Protein AF-A0A936SW55-F1 (afdb_monomer_lite)

Secondary structure (DSSP, 8-state):
-GGGT------TT-HHHHHHHHHHHHHS-HHHHHHHHHHHHHHHHHH-SHHHHHHHHHHHHHHHHHHHTT-----------

Structure (mmCIF, N/CA/C/O backbone):
data_AF-A0A936SW55-F1
#
_entry.id   AF-A0A936SW55-F1
#
loop_
_atom_site.group_PDB
_atom_site.id
_atom_site.type_symbol
_atom_site.label_atom_id
_atom_site.label_alt_id
_atom_site.label_comp_id
_atom_site.label_asym_id
_atom_site.la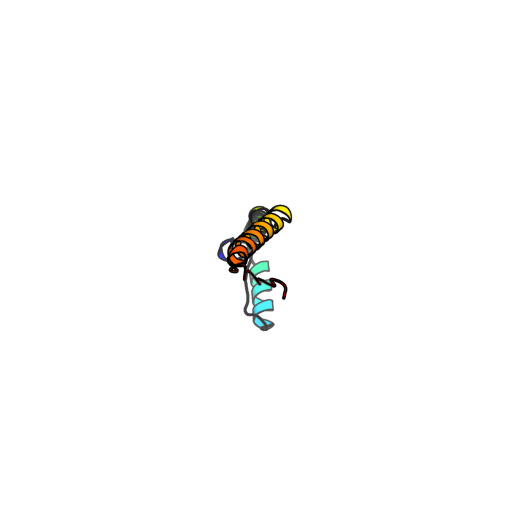bel_entity_id
_atom_site.label_seq_id
_atom_site.pdbx_PDB_ins_code
_atom_site.Cartn_x
_atom_site.Cartn_y
_atom_site.Cartn_z
_atom_site.occupancy
_atom_site.B_iso_or_equiv
_atom_site.auth_seq_id
_atom_site.auth_comp_id
_atom_site.auth_asym_id
_atom_site.auth_atom_id
_atom_site.pdbx_PDB_model_num
ATOM 1 N N . MET A 1 1 ? -4.005 -5.392 -1.939 1.00 54.94 1 MET A N 1
ATOM 2 C CA . MET A 1 1 ? -3.261 -4.969 -3.151 1.00 54.94 1 MET A CA 1
ATOM 3 C C . MET A 1 1 ? -3.590 -5.798 -4.389 1.00 54.94 1 MET A C 1
ATOM 5 O O . MET A 1 1 ? -4.120 -5.205 -5.315 1.00 54.94 1 MET A O 1
ATOM 9 N N . ARG A 1 2 ? -3.355 -7.126 -4.422 1.00 59.97 2 ARG A N 1
ATOM 10 C CA . ARG A 1 2 ? -3.655 -7.953 -5.618 1.00 59.97 2 ARG A CA 1
ATOM 11 C C . ARG A 1 2 ? -5.121 -7.864 -6.068 1.00 59.97 2 ARG A C 1
ATOM 13 O O . ARG A 1 2 ? -5.374 -7.586 -7.230 1.00 59.97 2 ARG A O 1
ATOM 20 N N . ALA A 1 3 ? -6.066 -7.984 -5.134 1.00 67.56 3 ALA A N 1
ATOM 21 C CA . ALA A 1 3 ? -7.500 -7.880 -5.432 1.00 67.56 3 ALA A CA 1
ATOM 22 C C . ALA A 1 3 ? -7.946 -6.489 -5.927 1.00 67.56 3 ALA A C 1
ATOM 24 O O . ALA A 1 3 ? -8.960 -6.378 -6.598 1.00 67.56 3 ALA A O 1
ATOM 25 N N . ALA A 1 4 ? -7.186 -5.434 -5.614 1.00 77.31 4 ALA A N 1
ATOM 26 C CA . ALA A 1 4 ? -7.506 -4.066 -6.017 1.00 77.31 4 ALA A CA 1
ATOM 27 C C . ALA A 1 4 ? -6.868 -3.672 -7.360 1.00 77.31 4 ALA A C 1
ATOM 29 O O . ALA A 1 4 ? -7.049 -2.543 -7.793 1.00 77.31 4 ALA A O 1
ATOM 30 N N . GLY A 1 5 ? -6.059 -4.540 -7.987 1.00 87.94 5 GLY A N 1
ATOM 31 C CA . GLY A 1 5 ? -5.345 -4.202 -9.227 1.00 87.94 5 GLY A CA 1
ATOM 32 C C . GLY A 1 5 ? -4.367 -3.027 -9.091 1.00 87.94 5 GLY A C 1
ATOM 33 O O . GLY A 1 5 ? -4.002 -2.411 -10.082 1.00 87.94 5 GLY A O 1
ATOM 34 N N . ALA A 1 6 ? -3.955 -2.698 -7.864 1.00 92.56 6 ALA A N 1
ATOM 35 C CA . ALA A 1 6 ? -3.248 -1.460 -7.532 1.00 92.56 6 ALA A CA 1
ATOM 36 C C . ALA A 1 6 ? -1.712 -1.556 -7.610 1.00 92.56 6 ALA A C 1
ATOM 38 O O . ALA A 1 6 ? -1.014 -0.633 -7.199 1.00 92.56 6 ALA A O 1
ATOM 39 N N . GLY A 1 7 ? -1.165 -2.696 -8.038 1.00 92.12 7 GLY A N 1
ATOM 40 C CA . GLY A 1 7 ? 0.270 -2.953 -7.951 1.00 92.12 7 GLY A CA 1
ATOM 41 C C . GLY A 1 7 ? 0.652 -4.413 -8.177 1.00 92.12 7 GLY A C 1
ATOM 42 O O . GLY A 1 7 ? -0.201 -5.284 -8.353 1.00 92.12 7 GLY A O 1
ATOM 43 N N . VAL A 1 8 ? 1.956 -4.669 -8.113 1.00 94.00 8 VAL A N 1
ATOM 44 C CA . VAL A 1 8 ? 2.569 -6.005 -8.138 1.00 94.00 8 VAL A CA 1
ATOM 45 C C . VAL A 1 8 ? 3.202 -6.322 -6.782 1.00 94.00 8 VAL A C 1
ATOM 47 O O . VAL A 1 8 ? 3.494 -5.422 -6.000 1.00 94.00 8 VAL A O 1
ATOM 50 N N . VAL A 1 9 ? 3.400 -7.608 -6.489 1.00 93.44 9 VAL A N 1
ATOM 51 C CA . VAL A 1 9 ? 3.996 -8.083 -5.228 1.00 93.44 9 VAL A CA 1
ATOM 52 C C . VAL A 1 9 ? 5.067 -9.115 -5.551 1.00 93.44 9 VAL A C 1
ATOM 54 O O . VAL A 1 9 ? 4.788 -10.052 -6.301 1.00 93.44 9 VAL A O 1
ATOM 57 N N . 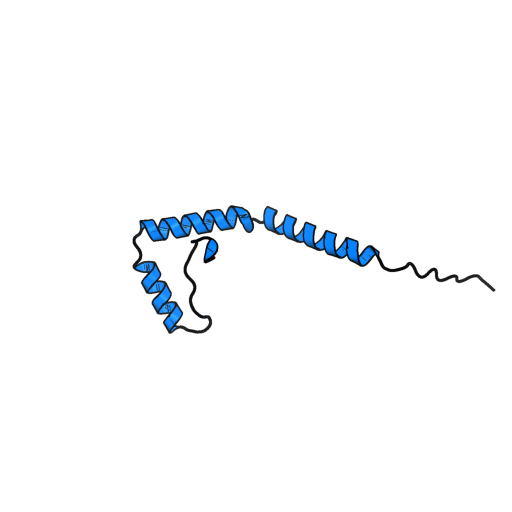CYS A 1 10 ? 6.247 -8.967 -4.953 1.00 94.50 10 CYS A N 1
ATOM 58 C CA . CYS A 1 10 ? 7.332 -9.943 -5.001 1.00 94.50 10 CYS A CA 1
ATOM 59 C C . CYS A 1 10 ? 7.468 -10.694 -3.669 1.00 94.50 10 CYS A C 1
ATOM 61 O O . CYS A 1 10 ? 6.836 -10.327 -2.676 1.00 94.50 10 CYS A O 1
ATOM 63 N N . ALA A 1 11 ? 8.283 -11.750 -3.654 1.00 94.31 11 ALA A N 1
ATOM 64 C CA . ALA A 1 11 ? 8.641 -12.427 -2.414 1.00 94.31 11 ALA A CA 1
ATOM 65 C C . ALA A 1 11 ? 9.394 -11.461 -1.475 1.00 94.31 11 ALA A C 1
ATOM 67 O O . ALA A 1 11 ? 10.185 -10.644 -1.964 1.00 94.31 11 ALA A O 1
ATOM 68 N N . PRO A 1 12 ? 9.140 -11.519 -0.156 1.00 95.69 12 PRO A N 1
ATOM 69 C CA . PRO A 1 12 ? 9.933 -10.773 0.812 1.00 95.69 12 PRO A CA 1
ATOM 70 C C . PRO A 1 12 ? 11.378 -11.286 0.814 1.00 95.69 12 PRO A C 1
ATOM 72 O O . PRO A 1 12 ? 11.619 -12.450 0.509 1.00 95.69 12 PRO A O 1
ATOM 75 N N . GLU A 1 13 ? 12.321 -10.403 1.150 1.00 96.25 13 GLU A N 1
ATOM 76 C CA . GLU A 1 13 ? 13.744 -10.740 1.355 1.00 96.25 13 GLU A CA 1
ATOM 77 C C . GLU A 1 13 ? 14.460 -11.373 0.145 1.00 96.25 13 GLU A C 1
ATOM 79 O O . GLU A 1 13 ? 15.554 -11.914 0.277 1.00 96.25 13 GLU A O 1
ATOM 84 N N . ASP A 1 14 ? 13.896 -11.239 -1.059 1.00 97.81 14 ASP A N 1
ATOM 85 C CA . ASP A 1 14 ? 14.524 -11.659 -2.314 1.00 97.81 14 ASP A CA 1
ATOM 86 C C . ASP A 1 14 ? 14.845 -10.428 -3.189 1.00 97.81 14 ASP A C 1
ATOM 88 O O . ASP A 1 14 ? 13.976 -9.919 -3.916 1.00 97.81 14 ASP A O 1
ATOM 92 N N . PRO A 1 15 ? 16.104 -9.941 -3.172 1.00 97.19 15 PRO A N 1
ATOM 93 C CA . PRO A 1 15 ? 16.529 -8.812 -3.997 1.00 97.19 15 PRO A CA 1
ATOM 94 C C . PRO A 1 15 ? 16.371 -9.070 -5.499 1.00 97.19 15 PRO A C 1
ATOM 96 O O . PRO A 1 15 ? 16.063 -8.154 -6.267 1.00 97.19 15 PRO A O 1
ATOM 99 N N . ALA A 1 16 ? 16.556 -10.316 -5.941 1.00 98.00 16 ALA A N 1
ATOM 100 C CA . ALA A 1 16 ? 16.440 -10.673 -7.345 1.00 98.00 16 ALA A CA 1
ATOM 101 C C . ALA A 1 16 ? 14.969 -10.659 -7.791 1.00 98.00 16 ALA A C 1
ATOM 103 O O . ALA A 1 16 ? 14.663 -10.154 -8.877 1.00 98.00 16 ALA A O 1
ATOM 104 N N . ALA A 1 17 ? 14.044 -11.147 -6.957 1.00 97.44 17 ALA A N 1
ATOM 105 C CA . ALA A 1 17 ? 12.609 -11.036 -7.213 1.00 97.44 17 ALA A CA 1
ATOM 106 C C . ALA A 1 17 ? 12.140 -9.583 -7.229 1.00 97.44 17 ALA A C 1
ATOM 108 O O . ALA A 1 17 ? 11.369 -9.222 -8.123 1.00 97.44 17 ALA A O 1
ATOM 109 N N . LEU A 1 18 ? 12.622 -8.739 -6.313 1.00 97.56 18 LEU A N 1
ATOM 110 C CA . LEU A 1 18 ? 12.312 -7.310 -6.320 1.00 97.56 18 LEU A CA 1
ATOM 111 C C . LEU A 1 18 ? 12.766 -6.657 -7.633 1.00 97.56 18 LEU A C 1
ATOM 113 O O . LEU A 1 18 ? 11.964 -6.025 -8.323 1.00 97.56 18 LEU A O 1
ATOM 117 N N . ALA A 1 19 ? 14.022 -6.877 -8.029 1.00 98.06 19 ALA A N 1
ATOM 118 C CA . ALA A 1 19 ? 14.578 -6.302 -9.250 1.00 98.06 19 ALA A CA 1
ATOM 119 C C . ALA A 1 19 ? 13.826 -6.762 -10.511 1.00 98.06 19 ALA A C 1
ATOM 121 O O . ALA A 1 19 ? 13.521 -5.946 -11.383 1.00 98.06 19 ALA A O 1
ATOM 122 N N . ARG A 1 20 ? 13.484 -8.055 -10.620 1.00 98.06 20 ARG A N 1
ATOM 123 C CA . ARG A 1 20 ? 12.653 -8.566 -11.727 1.00 98.06 20 ARG A CA 1
ATOM 124 C C . ARG A 1 20 ? 11.266 -7.927 -11.735 1.00 98.06 20 ARG A C 1
ATOM 126 O O . ARG A 1 20 ? 10.794 -7.528 -12.793 1.00 98.06 20 ARG A O 1
ATOM 133 N N . THR A 1 21 ? 10.644 -7.790 -10.568 1.00 97.19 21 THR A N 1
ATOM 134 C CA . THR A 1 21 ? 9.289 -7.240 -10.424 1.00 97.19 21 THR A CA 1
ATOM 135 C C . THR A 1 21 ? 9.228 -5.767 -10.822 1.00 97.19 21 THR A C 1
ATOM 137 O O . THR A 1 21 ? 8.330 -5.377 -11.563 1.00 97.19 21 THR A O 1
ATOM 140 N N . ILE A 1 22 ? 10.208 -4.958 -10.408 1.00 96.56 22 ILE A N 1
ATOM 141 C CA . ILE A 1 22 ? 10.297 -3.544 -10.800 1.00 96.56 22 ILE A CA 1
ATOM 142 C C . ILE A 1 22 ? 10.507 -3.412 -12.313 1.00 96.56 22 ILE A C 1
ATOM 144 O O . ILE A 1 22 ? 9.818 -2.622 -12.956 1.00 96.56 22 ILE A O 1
ATOM 148 N N . ARG A 1 23 ? 11.413 -4.206 -12.904 1.00 98.06 23 ARG A N 1
ATOM 149 C CA . ARG A 1 23 ? 11.639 -4.193 -14.361 1.00 98.06 23 ARG A CA 1
ATOM 150 C C . ARG A 1 23 ? 10.386 -4.600 -15.135 1.00 98.06 23 ARG A C 1
ATOM 152 O O . ARG A 1 23 ? 10.046 -3.943 -16.111 1.00 98.06 23 ARG A O 1
ATOM 159 N N . ALA A 1 24 ? 9.683 -5.636 -14.679 1.00 96.50 24 ALA A N 1
ATOM 160 C CA . ALA A 1 24 ? 8.430 -6.072 -15.286 1.00 96.50 24 ALA A CA 1
ATOM 161 C C . ALA A 1 24 ? 7.350 -4.982 -15.203 1.00 96.50 24 ALA A C 1
ATOM 163 O O . ALA A 1 24 ? 6.696 -4.701 -16.201 1.00 96.50 24 ALA A O 1
ATOM 164 N N . LEU A 1 25 ? 7.210 -4.318 -14.049 1.00 96.12 25 LEU A N 1
ATOM 165 C CA . LEU A 1 25 ? 6.280 -3.201 -13.873 1.00 96.12 25 LEU A CA 1
ATOM 166 C C . LEU A 1 25 ? 6.613 -2.027 -14.806 1.00 96.12 25 LEU A C 1
ATOM 168 O O . LEU A 1 25 ? 5.715 -1.464 -15.425 1.00 96.12 25 LEU A O 1
ATOM 172 N N . ALA A 1 26 ? 7.893 -1.671 -14.934 1.00 96.81 26 ALA A N 1
ATOM 173 C CA . ALA A 1 26 ? 8.344 -0.596 -15.817 1.00 96.81 26 ALA A CA 1
ATOM 174 C C . ALA A 1 26 ? 8.120 -0.920 -17.305 1.00 96.81 26 ALA A C 1
ATOM 176 O O . ALA A 1 26 ? 7.827 -0.018 -18.087 1.00 96.81 26 ALA A O 1
ATOM 177 N N . ALA A 1 27 ? 8.216 -2.197 -17.682 1.00 97.75 27 ALA A N 1
ATOM 178 C CA . ALA A 1 27 ? 7.984 -2.667 -19.044 1.00 97.75 27 ALA A CA 1
ATOM 179 C C . ALA A 1 27 ? 6.495 -2.722 -19.442 1.00 97.75 27 ALA A C 1
ATOM 181 O O . ALA A 1 27 ? 6.197 -2.869 -20.627 1.00 97.75 27 ALA A O 1
ATOM 182 N N . LEU A 1 28 ? 5.555 -2.596 -18.494 1.00 96.88 28 LEU A N 1
ATOM 183 C CA . LEU A 1 28 ? 4.128 -2.527 -18.822 1.00 96.88 28 LEU A CA 1
ATOM 184 C C . LEU A 1 28 ? 3.812 -1.289 -19.676 1.00 96.88 28 LEU A C 1
ATOM 186 O O . LEU A 1 28 ? 4.452 -0.249 -19.492 1.00 96.88 28 LEU A O 1
ATOM 190 N N . PRO A 1 29 ? 2.785 -1.348 -20.546 1.00 98.00 29 PRO A N 1
ATOM 191 C CA . PRO A 1 29 ? 2.295 -0.172 -21.255 1.00 98.00 29 PRO A CA 1
ATOM 192 C C . PRO A 1 29 ? 1.974 0.982 -20.290 1.00 98.00 29 PRO A C 1
ATOM 194 O O . PRO A 1 29 ? 1.449 0.729 -19.201 1.00 98.00 29 PRO A O 1
ATOM 197 N N . PRO A 1 30 ? 2.224 2.252 -20.665 1.00 97.44 30 PRO A N 1
ATOM 198 C CA . PRO A 1 30 ? 1.933 3.401 -19.804 1.00 97.44 30 PRO A CA 1
ATOM 199 C C . PRO A 1 30 ? 0.497 3.416 -19.266 1.00 97.44 30 PRO A C 1
ATOM 201 O O . PRO A 1 30 ? 0.306 3.571 -18.062 1.00 97.44 30 PRO A O 1
ATOM 204 N N . ALA A 1 31 ? -0.484 3.129 -20.128 1.00 97.56 31 ALA A N 1
ATOM 205 C CA . ALA A 1 31 ? -1.897 3.055 -19.757 1.00 97.56 31 ALA A CA 1
ATOM 206 C C . ALA A 1 31 ? -2.177 2.008 -18.666 1.00 97.56 31 ALA A C 1
ATOM 208 O O . ALA A 1 31 ? -3.005 2.222 -17.784 1.00 97.56 31 ALA A O 1
ATOM 209 N N . GLU A 1 32 ? -1.457 0.885 -18.685 1.00 96.12 32 GLU A N 1
ATOM 210 C CA . GLU A 1 32 ? -1.622 -0.159 -17.679 1.00 96.12 32 GLU A CA 1
ATOM 211 C C . GLU A 1 32 ? -1.055 0.285 -16.326 1.00 96.12 32 GLU A C 1
ATOM 213 O O . GLU A 1 32 ? -1.687 0.096 -15.287 1.00 96.12 32 GLU A O 1
ATOM 218 N N . ARG A 1 33 ? 0.093 0.973 -16.327 1.00 95.88 33 ARG A N 1
ATOM 219 C CA . ARG A 1 33 ? 0.658 1.555 -15.100 1.00 95.88 33 ARG A CA 1
ATOM 220 C C . ARG A 1 33 ? -0.235 2.657 -14.527 1.00 95.88 33 ARG A C 1
ATOM 222 O O . ARG A 1 33 ? -0.417 2.720 -13.312 1.00 95.88 33 ARG A O 1
ATOM 229 N N . GLU A 1 34 ? -0.824 3.493 -15.379 1.00 97.12 34 GLU A N 1
ATOM 230 C CA . GLU A 1 34 ? -1.788 4.526 -14.977 1.00 97.12 34 GLU A CA 1
ATOM 231 C C . GLU A 1 34 ? -3.047 3.916 -14.364 1.00 97.12 34 GLU A C 1
ATOM 233 O O . GLU A 1 34 ? -3.475 4.336 -13.287 1.00 97.12 34 GLU A O 1
ATOM 238 N N . ARG A 1 35 ? -3.598 2.869 -14.989 1.00 96.94 35 ARG A N 1
ATOM 239 C CA . ARG A 1 35 ? -4.737 2.112 -14.458 1.00 96.94 35 ARG A CA 1
ATOM 240 C C . ARG A 1 35 ? -4.441 1.554 -13.068 1.00 96.94 35 ARG A C 1
ATOM 242 O O . ARG A 1 35 ? -5.278 1.671 -12.168 1.00 96.94 35 ARG A O 1
ATOM 249 N N . MET A 1 36 ? -3.255 0.978 -12.868 1.00 96.31 36 MET A N 1
ATOM 250 C CA . MET A 1 36 ? -2.823 0.473 -11.562 1.00 96.31 36 MET A CA 1
ATOM 251 C C . MET A 1 36 ? -2.704 1.604 -10.531 1.00 96.31 36 MET A C 1
ATOM 253 O O . MET A 1 36 ? -3.198 1.466 -9.412 1.00 96.31 36 MET A O 1
ATOM 257 N N . GLY A 1 37 ? -2.135 2.753 -10.912 1.00 95.44 37 GLY A N 1
ATOM 258 C CA . GLY A 1 37 ? -2.051 3.938 -10.052 1.00 95.44 37 GLY A CA 1
ATOM 259 C C . GLY A 1 37 ? -3.426 4.486 -9.652 1.00 95.44 37 GLY A C 1
ATOM 260 O O . GLY A 1 37 ? -3.682 4.731 -8.470 1.00 95.44 37 GLY A O 1
ATOM 261 N N . ALA A 1 38 ? -4.346 4.608 -10.611 1.00 97.56 38 ALA A N 1
ATOM 262 C CA . ALA A 1 38 ? -5.719 5.044 -10.371 1.00 97.56 38 ALA A CA 1
ATOM 263 C C . ALA A 1 38 ? -6.464 4.080 -9.435 1.00 97.56 38 ALA A C 1
ATOM 265 O O . ALA A 1 38 ? -7.128 4.516 -8.492 1.00 97.56 38 ALA A O 1
ATOM 266 N N . SER A 1 39 ? -6.282 2.774 -9.638 1.00 96.50 39 SER A N 1
ATOM 267 C CA . SER A 1 39 ? -6.851 1.737 -8.772 1.00 96.50 39 SER A CA 1
ATOM 268 C C . SER A 1 39 ? -6.285 1.814 -7.349 1.00 96.50 39 SER A C 1
ATOM 270 O O . SER A 1 39 ? -7.028 1.690 -6.375 1.00 96.50 39 SER A O 1
ATOM 272 N N . GLY A 1 40 ? -4.986 2.098 -7.206 1.00 95.00 40 GLY A N 1
ATOM 273 C CA . GLY A 1 40 ? -4.350 2.338 -5.910 1.00 95.00 40 GLY A CA 1
ATOM 274 C C . GLY A 1 40 ? -4.921 3.549 -5.181 1.00 95.00 40 GLY A C 1
ATOM 275 O O . GLY A 1 40 ? -5.263 3.451 -4.001 1.00 95.00 40 GLY A O 1
ATOM 276 N N . ARG A 1 41 ? -5.110 4.668 -5.889 1.00 96.31 41 ARG A N 1
ATOM 277 C CA . ARG A 1 41 ? -5.744 5.866 -5.325 1.00 96.31 41 ARG A CA 1
ATOM 278 C C . ARG A 1 41 ? -7.184 5.595 -4.890 1.00 96.31 41 ARG A C 1
ATOM 280 O O . ARG A 1 41 ? -7.558 5.991 -3.789 1.00 96.31 41 ARG A O 1
ATOM 287 N N . ALA A 1 42 ? -7.972 4.907 -5.714 1.00 96.50 42 ALA A N 1
ATOM 288 C CA . ALA A 1 42 ? -9.346 4.544 -5.376 1.00 96.50 42 ALA A CA 1
ATOM 289 C C . ALA A 1 42 ? -9.408 3.660 -4.117 1.00 96.50 42 ALA A C 1
ATOM 291 O O . ALA A 1 42 ? -10.177 3.945 -3.202 1.00 96.50 42 ALA A O 1
ATOM 292 N N . ALA A 1 43 ? -8.544 2.644 -4.024 1.00 95.31 43 ALA A N 1
ATOM 293 C CA . ALA A 1 43 ? -8.469 1.771 -2.855 1.00 95.31 43 ALA A CA 1
ATOM 294 C C . ALA A 1 43 ? -8.064 2.529 -1.578 1.00 95.31 43 ALA A C 1
ATOM 296 O O . ALA A 1 43 ? -8.643 2.299 -0.516 1.00 95.31 43 ALA A O 1
ATOM 297 N N . PHE A 1 44 ? -7.102 3.455 -1.675 1.00 94.94 44 PHE A N 1
ATOM 298 C CA . PHE A 1 44 ? -6.702 4.305 -0.551 1.00 94.94 44 PHE A CA 1
ATOM 299 C C . PHE A 1 44 ? -7.863 5.171 -0.051 1.00 94.94 44 PHE A C 1
ATOM 301 O O . PHE A 1 44 ? -8.168 5.162 1.141 1.00 94.94 44 PHE A O 1
ATOM 308 N N . LEU A 1 45 ? -8.535 5.883 -0.961 1.00 96.56 45 LEU A N 1
ATOM 309 C CA . LEU A 1 45 ? -9.644 6.771 -0.610 1.00 96.56 45 LEU A CA 1
ATOM 310 C C . LEU A 1 45 ? -10.826 6.011 0.006 1.00 96.56 45 LEU A C 1
ATOM 312 O O . LEU A 1 45 ? -11.471 6.527 0.915 1.00 96.56 45 LEU A O 1
ATOM 316 N N . ALA A 1 46 ? -11.080 4.783 -0.446 1.00 94.56 46 ALA A N 1
ATOM 317 C CA . ALA A 1 46 ? -12.165 3.959 0.070 1.00 94.56 46 ALA A CA 1
ATOM 318 C C . ALA A 1 46 ? -11.866 3.338 1.447 1.00 94.56 46 ALA A C 1
ATOM 320 O O . ALA A 1 46 ? -12.779 3.179 2.252 1.00 94.56 46 ALA A O 1
ATOM 321 N N . GLY A 1 47 ? -10.614 2.948 1.715 1.00 93.31 47 GLY A N 1
ATOM 322 C CA . GLY A 1 47 ? -10.299 2.069 2.850 1.00 93.31 47 GLY A CA 1
ATOM 323 C C . GLY A 1 47 ? -9.316 2.611 3.884 1.00 93.31 47 GLY A C 1
ATOM 324 O O . GLY A 1 47 ? -9.262 2.082 4.990 1.00 93.31 47 GLY A O 1
ATOM 325 N N . TYR A 1 48 ? -8.525 3.627 3.537 1.00 93.44 48 TYR A N 1
ATOM 326 C CA . TYR A 1 48 ? -7.310 3.978 4.284 1.00 93.44 48 TYR A CA 1
ATOM 327 C C . TYR A 1 48 ? -7.164 5.477 4.564 1.00 93.44 48 TYR A C 1
ATOM 329 O O . TYR A 1 48 ? -6.106 5.927 5.005 1.00 93.44 48 TYR A O 1
ATOM 337 N N . THR A 1 49 ? -8.212 6.271 4.337 1.00 97.06 49 THR A N 1
ATOM 338 C CA . THR A 1 49 ? -8.221 7.665 4.796 1.00 97.06 49 THR A CA 1
ATOM 339 C C . THR A 1 49 ? -8.245 7.715 6.320 1.00 97.06 49 THR A C 1
ATOM 341 O O . THR A 1 49 ? -8.731 6.798 6.982 1.00 97.06 49 THR A O 1
ATOM 344 N N . ARG A 1 50 ? -7.754 8.818 6.898 1.00 96.69 50 ARG A N 1
ATOM 345 C CA . ARG A 1 50 ? -7.758 9.006 8.356 1.00 96.69 50 ARG A CA 1
ATOM 346 C C . ARG A 1 50 ? -9.149 8.800 8.959 1.00 96.69 50 ARG A C 1
ATOM 348 O O . ARG A 1 50 ? -9.248 8.119 9.968 1.00 96.69 50 ARG A O 1
ATOM 355 N N . ALA A 1 51 ? -10.189 9.366 8.344 1.00 97.19 51 ALA A N 1
ATOM 356 C CA . ALA A 1 51 ? -11.568 9.212 8.809 1.00 97.19 51 ALA A CA 1
ATOM 357 C C . ALA A 1 51 ? -11.980 7.732 8.839 1.00 97.19 51 ALA A C 1
ATOM 359 O O . ALA A 1 51 ? -12.362 7.223 9.884 1.00 97.19 51 ALA A O 1
ATOM 360 N N . VAL A 1 52 ? -11.768 7.009 7.733 1.00 97.44 52 VAL A N 1
ATOM 361 C CA . VAL A 1 52 ? -12.091 5.577 7.649 1.00 97.44 52 VAL A CA 1
ATOM 362 C C . VAL A 1 52 ? -11.340 4.761 8.705 1.00 97.44 52 VAL A C 1
ATOM 364 O O . VAL A 1 52 ? -11.926 3.873 9.325 1.00 97.44 52 VAL A O 1
ATOM 367 N N . LEU A 1 53 ? -10.055 5.051 8.927 1.00 97.69 53 LEU A N 1
ATOM 368 C CA . LEU A 1 53 ? -9.249 4.344 9.921 1.00 97.69 53 LEU A CA 1
ATOM 369 C C . LEU A 1 53 ? -9.705 4.643 11.355 1.00 97.69 53 LEU A C 1
ATOM 371 O O . LEU A 1 53 ? -9.815 3.712 12.149 1.00 97.69 53 LEU A O 1
ATOM 375 N N . VAL A 1 54 ? -10.001 5.903 11.686 1.00 98.25 54 VAL A N 1
ATOM 376 C CA . VAL A 1 54 ? -10.514 6.289 13.013 1.00 98.25 54 VAL A CA 1
ATOM 377 C C . VAL A 1 54 ? -11.835 5.578 13.298 1.00 98.25 54 VAL A C 1
ATOM 379 O O . VAL A 1 54 ? -11.931 4.893 14.313 1.00 98.25 54 VAL A O 1
ATOM 382 N N . ASP A 1 55 ? -12.781 5.599 12.358 1.00 98.00 55 ASP A N 1
ATOM 383 C CA . ASP A 1 55 ? -14.061 4.901 12.506 1.00 98.00 55 ASP A CA 1
ATOM 384 C C . ASP A 1 55 ? -13.880 3.383 12.713 1.00 98.00 55 ASP A C 1
ATOM 386 O O . ASP A 1 55 ? -14.641 2.727 13.428 1.00 98.00 55 ASP A O 1
ATOM 390 N N . GLN A 1 56 ? -12.889 2.768 12.052 1.00 96.94 56 GLN A N 1
ATOM 391 C CA . GLN A 1 56 ? -12.574 1.349 12.251 1.00 96.94 56 GLN A CA 1
ATOM 392 C C . GLN A 1 56 ? -12.050 1.075 13.666 1.00 96.94 56 GLN A C 1
ATOM 394 O O . GLN A 1 56 ? -12.457 0.078 14.272 1.00 96.94 56 GLN A O 1
ATOM 399 N N . TYR A 1 57 ? -11.189 1.947 14.195 1.00 97.94 57 TYR A N 1
ATOM 400 C CA . TYR A 1 57 ? -10.691 1.843 15.566 1.00 97.94 57 TYR A CA 1
ATOM 401 C C . TYR A 1 57 ? -11.794 2.072 16.599 1.00 97.94 57 TYR A C 1
ATOM 403 O O . TYR A 1 57 ? -11.898 1.283 17.534 1.00 97.94 57 TYR A O 1
ATOM 411 N N . GLU A 1 58 ? -12.662 3.066 16.411 1.00 97.81 58 GLU A N 1
ATOM 412 C CA . GLU A 1 58 ? -13.819 3.305 17.285 1.00 97.81 58 GLU A CA 1
ATOM 413 C C . GLU A 1 58 ? -14.702 2.056 17.377 1.00 97.81 58 GLU A C 1
ATOM 415 O O . GLU A 1 58 ? -14.936 1.526 18.466 1.00 97.81 58 GLU A O 1
ATOM 420 N N . ARG A 1 59 ? -15.077 1.477 16.227 1.00 97.38 59 ARG A N 1
ATOM 421 C CA . ARG A 1 59 ? -15.848 0.223 16.172 1.00 97.38 59 ARG A CA 1
ATOM 422 C C . ARG A 1 59 ? -15.146 -0.952 16.853 1.00 97.38 59 ARG A C 1
ATOM 424 O O . ARG A 1 59 ? -15.814 -1.856 17.367 1.00 97.38 59 ARG A O 1
ATOM 431 N N . LEU A 1 60 ? -13.815 -1.004 16.807 1.00 96.81 60 LEU A N 1
ATOM 432 C CA . LEU A 1 60 ? -13.037 -2.026 17.502 1.00 96.81 60 LEU A CA 1
ATOM 433 C C . LEU A 1 60 ? -13.084 -1.808 19.018 1.00 96.81 60 LEU A C 1
ATOM 435 O O . LEU A 1 60 ? -13.382 -2.750 19.754 1.00 9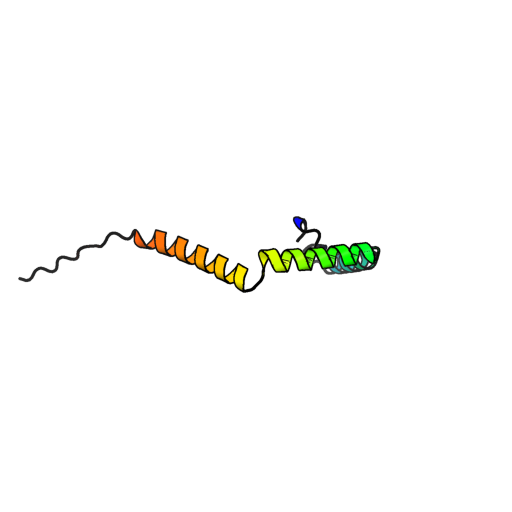6.81 60 LEU A O 1
ATOM 439 N N . PHE A 1 61 ? -12.837 -0.584 19.480 1.00 97.06 61 PHE A N 1
ATOM 440 C CA . PHE A 1 61 ? -12.829 -0.247 20.900 1.00 97.06 61 PHE A CA 1
ATOM 441 C C . PHE A 1 61 ? -14.191 -0.443 21.543 1.00 97.06 61 PHE A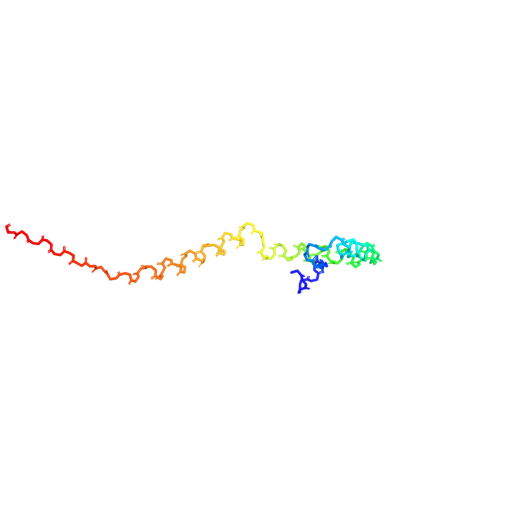 C 1
ATOM 443 O O . PHE A 1 61 ? -14.277 -1.085 22.586 1.00 97.06 61 PHE A O 1
ATOM 450 N N . GLU A 1 62 ? -15.266 -0.017 20.889 1.00 96.88 62 GLU A N 1
ATOM 451 C CA . GLU A 1 62 ? -16.620 -0.284 21.358 1.00 96.88 62 GLU A CA 1
ATOM 452 C C . GLU A 1 62 ? -16.904 -1.783 21.519 1.00 96.88 62 GLU A C 1
ATOM 454 O O . GLU A 1 62 ? -17.532 -2.218 22.486 1.00 96.88 62 GLU A O 1
ATOM 459 N N . ARG A 1 63 ? -16.441 -2.603 20.568 1.00 95.81 63 ARG A N 1
ATOM 460 C CA . ARG A 1 63 ? -16.632 -4.057 20.612 1.00 95.81 63 ARG A CA 1
ATOM 461 C C . ARG A 1 63 ? -15.901 -4.682 21.793 1.00 95.81 63 ARG A C 1
ATOM 463 O O . ARG A 1 63 ? -16.429 -5.613 22.398 1.00 95.81 63 ARG A O 1
ATOM 470 N N . ILE A 1 64 ? -14.706 -4.189 22.104 1.00 96.38 64 ILE A N 1
ATOM 471 C CA . ILE A 1 64 ? -13.919 -4.638 23.254 1.00 96.38 64 ILE A CA 1
ATOM 472 C C . ILE A 1 64 ? -14.579 -4.160 24.553 1.00 96.38 64 ILE A C 1
ATOM 474 O O . ILE A 1 64 ? -14.828 -4.977 25.435 1.00 96.38 64 ILE A O 1
ATOM 478 N N . ALA A 1 65 ? -14.959 -2.884 24.643 1.00 94.62 65 ALA A N 1
ATOM 479 C CA . ALA A 1 65 ? -15.601 -2.302 25.821 1.00 94.62 65 ALA A CA 1
ATOM 480 C C . ALA A 1 65 ? -16.909 -3.021 26.194 1.00 94.62 65 ALA A C 1
ATOM 482 O O . ALA A 1 65 ? -17.121 -3.354 27.360 1.00 94.62 65 ALA A O 1
ATOM 483 N N . ARG A 1 66 ? -17.747 -3.361 25.203 1.00 91.69 66 ARG A N 1
ATOM 484 C CA . ARG A 1 66 ? -18.978 -4.144 25.422 1.00 91.69 66 ARG A CA 1
ATOM 485 C C . ARG A 1 66 ? -18.718 -5.549 25.972 1.00 91.69 66 ARG A C 1
ATOM 487 O O . ARG A 1 66 ? -19.554 -6.068 26.698 1.00 91.69 66 ARG A O 1
ATOM 494 N N . ARG A 1 67 ? -17.579 -6.173 25.649 1.00 84.25 67 ARG A N 1
ATOM 495 C CA . ARG A 1 67 ? -17.203 -7.489 26.199 1.00 84.25 67 ARG A CA 1
ATOM 496 C C . ARG A 1 67 ? -16.702 -7.370 27.638 1.00 84.25 67 ARG A C 1
ATOM 498 O O . ARG A 1 67 ? -17.067 -8.192 28.475 1.00 84.25 67 ARG A O 1
ATOM 505 N N . SER A 1 68 ? -15.921 -6.331 27.932 1.00 75.19 68 SER A N 1
ATOM 506 C CA . SER A 1 68 ? -15.351 -6.081 29.263 1.00 75.19 68 SER A CA 1
ATOM 507 C C . SER A 1 68 ? -16.387 -5.656 30.310 1.00 75.19 68 SER A C 1
ATOM 509 O O . SER A 1 68 ? -16.184 -5.914 31.492 1.00 75.19 68 SER A O 1
ATOM 511 N N . GLY A 1 69 ? -17.527 -5.092 29.896 1.00 60.41 69 GLY A N 1
ATOM 512 C CA . GLY A 1 69 ? -18.666 -4.785 30.776 1.00 60.41 69 GLY A CA 1
ATOM 513 C C . GLY A 1 69 ? -19.371 -6.003 31.398 1.00 60.41 69 GLY A C 1
ATOM 514 O O . GLY A 1 69 ? -20.345 -5.828 32.119 1.00 60.41 69 GLY A O 1
ATOM 515 N N . SER A 1 70 ? -18.886 -7.224 31.140 1.00 59.78 70 SER A N 1
ATOM 516 C CA . SER A 1 70 ? -19.433 -8.484 31.671 1.00 59.78 70 SER A CA 1
ATOM 517 C C . SER A 1 70 ? -18.693 -8.999 32.916 1.00 59.78 70 SER A C 1
ATOM 519 O O . SER A 1 70 ? -18.856 -10.163 33.277 1.00 59.78 70 SER A O 1
ATOM 521 N N . HIS A 1 71 ? -17.836 -8.192 33.558 1.00 51.19 71 HIS A N 1
ATOM 522 C CA . HIS A 1 71 ? -17.265 -8.573 34.854 1.00 51.19 71 HIS A CA 1
ATOM 523 C C . HIS A 1 71 ? -18.366 -8.549 35.929 1.00 51.19 71 HIS A C 1
ATOM 525 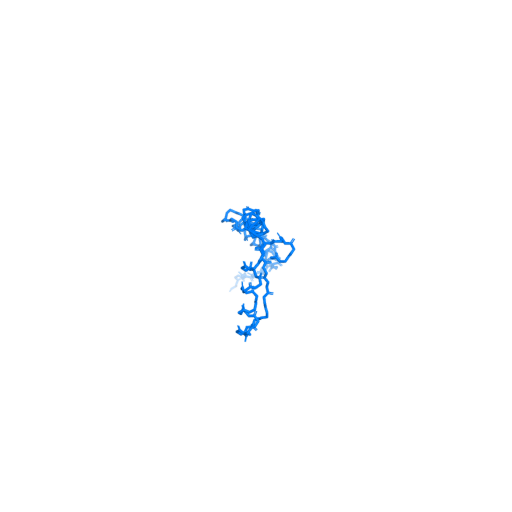O O . HIS A 1 71 ? -18.955 -7.487 36.143 1.00 51.19 71 HIS A O 1
ATOM 531 N N . PRO A 1 72 ? -18.659 -9.676 36.614 1.00 51.38 72 PRO A N 1
ATOM 532 C CA . PRO A 1 72 ? -19.590 -9.674 37.731 1.00 51.38 72 PRO A CA 1
ATOM 533 C C . PRO A 1 72 ? -19.057 -8.711 38.787 1.00 51.38 72 PRO A C 1
ATOM 535 O O . PRO A 1 72 ? -17.920 -8.845 39.244 1.00 51.38 72 PRO A O 1
ATOM 538 N N . THR A 1 73 ? -19.865 -7.725 39.165 1.00 55.88 73 THR A N 1
ATOM 539 C CA . THR A 1 73 ? -19.603 -6.888 40.331 1.00 55.88 73 THR A CA 1
ATOM 540 C C . THR A 1 73 ? -19.519 -7.811 41.544 1.00 55.88 73 THR A C 1
ATOM 542 O O . THR A 1 73 ? -20.538 -8.303 42.023 1.00 55.88 73 THR A O 1
ATOM 545 N N . ILE A 1 74 ? -18.308 -8.093 42.027 1.00 62.16 74 ILE A N 1
ATOM 546 C CA . ILE A 1 74 ? -18.126 -8.717 43.336 1.00 62.16 74 ILE A CA 1
ATOM 547 C C . ILE A 1 74 ? -18.616 -7.676 44.342 1.00 62.16 74 ILE A C 1
ATOM 549 O O . ILE A 1 74 ? -17.956 -6.661 44.567 1.00 62.16 74 ILE A O 1
ATOM 553 N N . SER A 1 75 ? -19.814 -7.883 44.894 1.00 54.31 75 SER A N 1
ATOM 554 C CA . SER A 1 75 ? -20.302 -7.101 46.024 1.00 54.31 75 SER A CA 1
ATOM 555 C C . SER A 1 75 ? -19.467 -7.479 47.244 1.00 54.31 75 SER A C 1
ATOM 557 O O . SER A 1 75 ? -19.782 -8.429 47.963 1.00 54.31 75 SER A O 1
ATOM 559 N N . THR A 1 76 ? -18.364 -6.776 47.471 1.00 53.78 76 THR A N 1
ATOM 560 C CA . THR A 1 76 ? -17.599 -6.941 48.703 1.00 53.78 76 THR A CA 1
ATOM 561 C C . THR A 1 76 ? -18.360 -6.243 49.826 1.00 53.78 76 THR A C 1
ATOM 563 O O . THR A 1 76 ? -18.207 -5.045 50.059 1.00 53.78 76 THR A O 1
ATOM 566 N N . GLY A 1 77 ? -19.244 -6.996 50.481 1.00 57.25 77 GLY A N 1
ATOM 567 C CA . GLY A 1 77 ? -19.890 -6.602 51.723 1.00 57.25 77 GLY A CA 1
ATOM 568 C C . GLY A 1 77 ? -18.860 -6.545 52.845 1.00 57.25 77 GLY A C 1
ATOM 569 O O . GLY A 1 77 ? -18.568 -7.558 53.468 1.00 57.25 77 GLY A O 1
ATOM 570 N N . TRP A 1 78 ? -18.325 -5.357 53.111 1.00 53.12 78 TRP A N 1
ATOM 571 C CA . TRP A 1 78 ? -17.717 -5.045 54.401 1.00 53.12 78 TRP A CA 1
ATOM 572 C C . TRP A 1 78 ? -18.794 -4.394 55.268 1.00 53.12 78 TRP A C 1
ATOM 574 O O . TRP A 1 78 ? -18.937 -3.174 55.295 1.00 53.12 78 TRP A O 1
ATOM 584 N N . GLN A 1 79 ? -19.606 -5.233 55.915 1.00 50.81 79 GLN A N 1
ATOM 585 C CA . GLN A 1 79 ? -20.422 -4.817 57.049 1.00 50.81 79 GLN A CA 1
ATOM 586 C C . GLN A 1 79 ? -19.584 -4.949 58.318 1.00 50.81 79 GLN A C 1
ATOM 588 O O . GLN A 1 79 ? -19.050 -6.007 58.639 1.00 50.81 79 GLN A O 1
ATOM 593 N N . THR A 1 80 ? -19.470 -3.800 58.965 1.00 49.59 80 THR A N 1
ATOM 594 C CA . THR A 1 80 ? -18.980 -3.490 60.300 1.00 49.59 80 THR A CA 1
ATOM 595 C C . THR A 1 80 ? -19.275 -4.575 61.334 1.00 49.59 80 THR A C 1
ATOM 597 O O . THR A 1 80 ? -20.426 -4.984 61.498 1.00 49.59 80 THR A O 1
ATOM 600 N N . GLN A 1 81 ? -18.254 -4.935 62.110 1.00 55.59 81 GLN A N 1
ATOM 601 C CA . GLN A 1 81 ? -18.421 -5.266 63.520 1.00 55.59 81 GLN A CA 1
ATOM 602 C C . GLN A 1 81 ? -17.245 -4.701 64.310 1.00 55.59 81 GLN A C 1
ATOM 604 O O . GLN A 1 8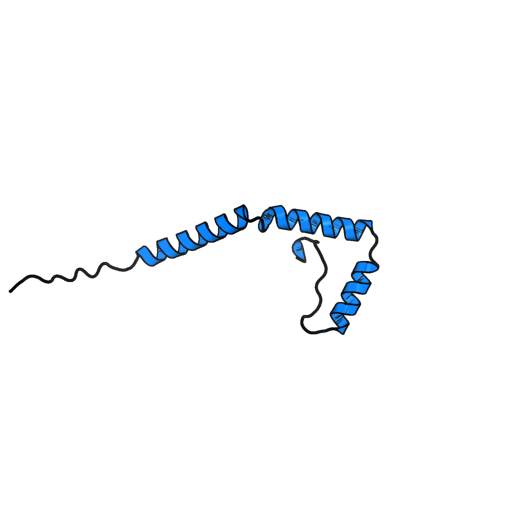1 ? -16.110 -4.784 63.788 1.00 55.59 81 GLN A O 1
#

Sequence (81 aa):
MRAAGAGVVCAPEDPAALARTIRALAALPPAERERMGASGRAAFLAGYTRAVLVDQYERLFERIARRSGSHPTISTGWQTQ

pLDDT: mean 87.63, std 16.21, range [49.59, 98.25]

Foldseek 3Di:
DVVLLQADDFDPPDPVRVVVRVVVLVPDDPVSNVVNNVSNVVCCVVDPDPVNVVVVVVVVVVVVVVVVVPDPPPPPDPDDD

Radius of gyration: 24.79 Å; chains: 1; bounding box: 37×22×85 Å